Protein AF-A0A1Q4DTC3-F1 (afdb_monomer)

Structure (mmCIF, N/CA/C/O backbone):
data_AF-A0A1Q4DTC3-F1
#
_entry.id   AF-A0A1Q4DTC3-F1
#
loop_
_atom_site.group_PDB
_atom_site.id
_atom_site.type_symbol
_atom_site.label_atom_id
_atom_site.label_alt_id
_atom_site.label_comp_id
_atom_site.label_asym_id
_atom_site.label_entity_id
_atom_site.label_seq_id
_atom_site.pdbx_PDB_ins_code
_atom_site.Cartn_x
_atom_site.Cartn_y
_atom_site.Cartn_z
_atom_site.occupancy
_atom_site.B_iso_or_equiv
_atom_site.auth_seq_id
_atom_site.auth_comp_id
_atom_site.auth_asym_id
_atom_site.auth_atom_id
_atom_site.pdbx_PDB_model_num
ATOM 1 N N . MET A 1 1 ? -36.440 13.428 -35.415 1.00 40.25 1 MET A N 1
ATOM 2 C CA . MET A 1 1 ? -35.199 12.745 -35.840 1.00 40.25 1 MET A CA 1
ATOM 3 C C . MET A 1 1 ? -34.060 13.716 -35.595 1.00 40.25 1 MET A C 1
ATOM 5 O O . MET A 1 1 ? -33.940 14.687 -36.327 1.00 40.25 1 MET A O 1
ATOM 9 N N . THR A 1 2 ? -33.341 13.545 -34.490 1.00 34.31 2 THR A N 1
ATOM 10 C CA . THR A 1 2 ? -32.422 14.559 -33.955 1.00 34.31 2 THR A CA 1
ATOM 11 C C . THR A 1 2 ? -30.990 14.152 -34.273 1.00 34.31 2 THR A C 1
ATOM 13 O O . THR A 1 2 ? -30.563 13.063 -33.895 1.00 34.31 2 THR A O 1
ATOM 16 N N . ALA A 1 3 ? -30.279 15.006 -35.007 1.00 37.03 3 ALA A N 1
ATOM 17 C CA . ALA A 1 3 ? -28.877 14.827 -35.353 1.00 37.03 3 ALA A CA 1
ATOM 18 C C . ALA A 1 3 ? -27.956 15.293 -34.215 1.00 37.03 3 ALA A C 1
ATOM 20 O O . ALA A 1 3 ? -28.249 16.251 -33.498 1.00 37.03 3 ALA A O 1
ATOM 21 N N . HIS A 1 4 ? -26.840 14.579 -34.088 1.00 33.41 4 HIS A N 1
ATOM 22 C CA . HIS A 1 4 ? -25.702 14.857 -33.221 1.00 33.41 4 HIS A CA 1
ATOM 23 C C . HIS A 1 4 ? -25.014 16.189 -33.546 1.00 33.41 4 HIS A C 1
ATOM 25 O O . HIS A 1 4 ? -24.848 16.518 -34.717 1.00 33.41 4 HIS A O 1
ATOM 31 N N . ALA A 1 5 ? -24.512 16.862 -32.505 1.00 34.50 5 ALA A N 1
ATOM 32 C CA . ALA A 1 5 ? -23.095 17.210 -32.305 1.00 34.50 5 ALA A CA 1
ATOM 33 C C . ALA A 1 5 ? -22.960 18.520 -31.507 1.00 34.50 5 ALA A C 1
ATOM 35 O O . ALA A 1 5 ? -23.235 19.603 -32.015 1.00 34.50 5 ALA A O 1
ATOM 36 N N . SER A 1 6 ? -22.449 18.431 -30.277 1.00 30.70 6 SER A N 1
ATOM 37 C CA . SER A 1 6 ? -21.816 19.567 -29.601 1.00 30.70 6 SER A CA 1
ATOM 38 C C . SER A 1 6 ? -20.331 19.272 -29.459 1.00 30.70 6 SER A C 1
ATOM 40 O O . SER A 1 6 ? -19.928 18.423 -28.670 1.00 30.70 6 SER A O 1
ATOM 42 N N . VAL A 1 7 ? -19.528 20.006 -30.225 1.00 41.34 7 VAL A N 1
ATOM 43 C CA . VAL A 1 7 ? -18.132 20.287 -29.904 1.00 41.34 7 VAL A CA 1
ATOM 44 C C . VAL A 1 7 ? -18.110 21.698 -29.331 1.00 41.34 7 VAL A C 1
ATOM 46 O O . VAL A 1 7 ? -18.448 22.652 -30.026 1.00 41.34 7 VAL A O 1
ATOM 49 N N . ALA A 1 8 ? -17.704 21.831 -28.072 1.00 33.81 8 ALA A N 1
ATOM 50 C CA . ALA A 1 8 ? -17.270 23.100 -27.510 1.00 33.81 8 ALA A CA 1
ATOM 51 C C . ALA A 1 8 ? -15.982 22.860 -26.721 1.00 33.81 8 ALA A C 1
ATOM 53 O O . ALA A 1 8 ? -15.971 22.257 -25.651 1.00 33.81 8 ALA A O 1
ATOM 54 N N . SER A 1 9 ? -14.891 23.327 -27.320 1.00 37.22 9 SER A N 1
ATOM 55 C CA . SER A 1 9 ? -13.618 23.599 -26.671 1.00 37.22 9 SER A CA 1
ATOM 56 C C . SER A 1 9 ? -13.812 24.622 -25.552 1.00 37.22 9 SER A C 1
ATOM 58 O O . SER A 1 9 ? -14.383 25.689 -25.775 1.00 37.22 9 SER A O 1
ATOM 60 N N . ALA A 1 10 ? -13.277 24.326 -24.371 1.00 31.03 10 ALA A N 1
ATOM 61 C CA . ALA A 1 10 ? -12.850 25.344 -23.426 1.00 31.03 10 ALA A CA 1
ATOM 62 C C . ALA A 1 10 ? -11.680 24.792 -22.610 1.00 31.03 10 ALA A C 1
ATOM 64 O O . ALA A 1 10 ? -11.855 24.169 -21.564 1.00 31.03 10 ALA A O 1
ATOM 65 N N . GLY A 1 11 ? -10.465 25.042 -23.096 1.00 36.22 11 GLY A N 1
ATOM 66 C CA . GLY A 1 11 ? -9.318 25.104 -22.206 1.00 36.22 11 GLY A CA 1
ATOM 67 C C . GLY A 1 11 ? -9.528 26.234 -21.200 1.00 36.22 11 GLY A C 1
ATOM 68 O O . GLY A 1 11 ? -9.953 27.329 -21.568 1.00 36.22 11 GLY A O 1
ATOM 69 N N . ARG A 1 12 ? -9.218 25.967 -19.934 1.00 31.11 12 ARG A N 1
ATOM 70 C CA . ARG A 1 12 ? -8.830 26.991 -18.965 1.00 31.11 12 ARG A CA 1
ATOM 71 C C . ARG A 1 12 ? -8.021 26.332 -17.854 1.00 31.11 12 ARG A C 1
ATOM 73 O O . ARG A 1 12 ? -8.558 25.640 -16.996 1.00 31.11 12 ARG A O 1
ATOM 80 N N . SER A 1 13 ? -6.712 26.554 -17.913 1.00 46.06 13 SER A N 1
ATOM 81 C CA . SER A 1 13 ? -5.815 26.388 -16.776 1.00 46.06 13 SER A CA 1
ATOM 82 C C . SER A 1 13 ? -6.022 27.518 -15.766 1.00 46.06 13 SER A C 1
ATOM 84 O O . SER A 1 13 ? -6.346 28.644 -16.143 1.00 46.06 13 SER A O 1
ATOM 86 N N . ASN A 1 14 ? -5.694 27.183 -14.518 1.00 42.59 14 ASN A N 1
ATOM 87 C CA . ASN A 1 14 ? -5.410 28.022 -13.352 1.00 42.59 14 ASN A CA 1
ATOM 88 C C . ASN A 1 14 ? -6.578 28.423 -12.443 1.00 42.59 14 ASN A C 1
ATOM 90 O O . ASN A 1 14 ? -7.217 29.456 -12.611 1.00 42.59 14 ASN A O 1
ATOM 94 N N . ALA A 1 15 ? -6.675 27.681 -11.338 1.00 30.75 15 ALA A N 1
ATOM 95 C CA . ALA A 1 15 ? -6.908 28.259 -10.022 1.00 30.75 15 ALA A CA 1
ATOM 96 C C . ALA A 1 15 ? -5.919 27.627 -9.027 1.00 30.75 15 ALA A C 1
ATOM 98 O O . ALA A 1 15 ? -6.099 26.506 -8.559 1.00 30.75 15 ALA A O 1
ATOM 99 N N . ALA A 1 16 ? -4.844 28.356 -8.728 1.00 43.88 16 ALA A N 1
ATOM 100 C CA . ALA A 1 16 ? -4.107 28.186 -7.488 1.00 43.88 16 ALA A CA 1
ATOM 101 C C . ALA A 1 16 ? -4.984 28.759 -6.363 1.00 43.88 16 ALA A C 1
ATOM 103 O O . ALA A 1 16 ? -5.259 29.955 -6.335 1.00 43.88 16 ALA A O 1
ATOM 104 N N . GLY A 1 17 ? -5.458 27.900 -5.465 1.00 26.67 17 GLY A N 1
ATOM 105 C CA . GLY A 1 17 ? -6.289 28.277 -4.326 1.00 26.67 17 GLY A CA 1
ATOM 106 C C . GLY A 1 17 ? -6.564 27.043 -3.478 1.00 26.67 17 GLY A C 1
ATOM 107 O O . GLY A 1 17 ? -6.957 26.009 -4.002 1.00 26.67 17 GLY A O 1
ATOM 108 N N . ARG A 1 18 ? -6.276 27.124 -2.179 1.00 42.31 18 ARG A N 1
ATOM 109 C CA . ARG A 1 18 ? -6.403 26.028 -1.207 1.00 42.31 18 ARG A CA 1
ATOM 110 C C . ARG A 1 18 ? -7.770 25.341 -1.335 1.00 42.31 18 ARG A C 1
ATOM 112 O O . ARG A 1 18 ? -8.790 25.974 -1.097 1.00 42.31 18 ARG A O 1
ATOM 119 N N . GLY A 1 19 ? -7.776 24.053 -1.665 1.00 25.53 19 GLY A N 1
ATOM 120 C CA . GLY A 1 19 ? -9.002 23.280 -1.837 1.00 25.53 19 GLY A CA 1
ATOM 121 C C . GLY A 1 19 ? -8.677 21.799 -1.915 1.00 25.53 19 GLY A C 1
ATOM 122 O O . GLY A 1 19 ? -8.263 21.297 -2.954 1.00 25.53 19 GLY A O 1
ATOM 123 N N . GLY A 1 20 ? -8.806 21.108 -0.785 1.00 40.25 20 GLY A N 1
ATOM 124 C C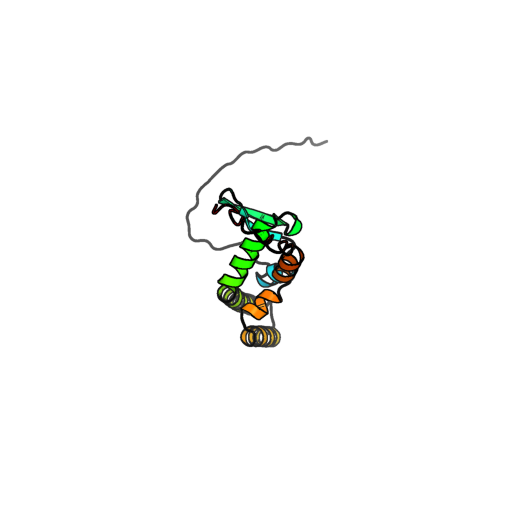A . GLY A 1 20 ? -8.877 19.658 -0.803 1.00 40.25 20 GLY A CA 1
ATOM 125 C C . GLY A 1 20 ? -10.104 19.188 -1.587 1.00 40.25 20 GLY A C 1
ATOM 126 O O . GLY A 1 20 ? -11.141 19.848 -1.564 1.00 40.25 20 GLY A O 1
ATOM 127 N N . ALA A 1 21 ? -9.941 17.995 -2.163 1.00 32.06 21 ALA A N 1
ATOM 128 C CA . ALA A 1 21 ? -10.940 17.061 -2.693 1.00 32.06 21 ALA A CA 1
ATOM 129 C C . ALA A 1 21 ? -11.111 17.027 -4.230 1.00 32.06 21 ALA A C 1
ATOM 131 O O . ALA A 1 21 ? -11.073 18.074 -4.869 1.00 32.06 21 ALA A O 1
ATOM 132 N N . PRO A 1 22 ? -11.390 15.853 -4.840 1.00 35.72 22 PRO A N 1
ATOM 133 C CA . PRO A 1 22 ? -11.337 14.486 -4.318 1.00 35.72 22 PRO A CA 1
ATOM 134 C C . PRO A 1 22 ? -10.532 13.565 -5.258 1.00 35.72 22 PRO A C 1
ATOM 136 O O . PRO A 1 22 ? -11.001 13.186 -6.329 1.00 35.72 22 PRO A O 1
ATOM 139 N N . LEU A 1 23 ? -9.376 13.062 -4.817 1.00 31.36 23 LEU A N 1
ATOM 140 C CA . LEU A 1 23 ? -9.135 11.651 -5.115 1.00 31.36 23 LEU A CA 1
ATOM 141 C C . LEU A 1 23 ? -10.140 10.934 -4.226 1.00 31.36 23 LEU A C 1
ATOM 143 O O . LEU A 1 23 ? -9.942 10.864 -3.016 1.00 31.36 23 LEU A O 1
ATOM 147 N N . ALA A 1 24 ? -11.282 10.553 -4.799 1.00 33.47 24 ALA A N 1
ATOM 148 C CA . ALA A 1 24 ? -12.190 9.611 -4.172 1.00 33.47 24 ALA A CA 1
ATOM 149 C C . ALA A 1 24 ? -11.309 8.476 -3.636 1.00 33.47 24 ALA A C 1
ATOM 151 O O . ALA A 1 24 ? -10.650 7.813 -4.429 1.00 33.47 24 ALA A O 1
ATOM 152 N N . GLU A 1 25 ? -11.168 8.388 -2.311 1.00 38.91 25 GLU A N 1
ATOM 153 C CA . GLU A 1 25 ? -10.353 7.395 -1.613 1.00 38.91 25 GLU A CA 1
ATOM 154 C C . GLU A 1 25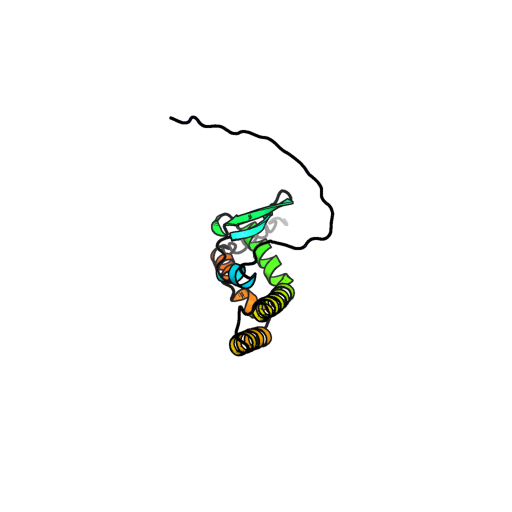 ? -11.211 6.126 -1.464 1.00 38.91 25 GLU A C 1
ATOM 156 O O . GLU A 1 25 ? -11.944 6.021 -0.478 1.00 38.91 25 GLU A O 1
ATOM 161 N N . PRO A 1 26 ? -11.132 5.118 -2.356 1.00 38.00 26 PRO A N 1
ATOM 162 C CA . PRO A 1 26 ? -11.159 3.754 -1.874 1.00 38.00 26 PRO A CA 1
ATOM 163 C C . PRO A 1 26 ? -9.834 3.587 -1.129 1.00 38.00 26 PRO A C 1
ATOM 165 O O . PRO A 1 26 ? -8.769 3.837 -1.698 1.00 38.00 26 PRO A O 1
ATOM 168 N N . GLY A 1 27 ? -9.918 3.310 0.173 1.00 48.22 27 GLY A N 1
ATOM 169 C CA . GLY A 1 27 ? -8.797 3.394 1.106 1.00 48.22 27 GLY A CA 1
ATOM 170 C C . GLY A 1 27 ? -7.498 2.856 0.515 1.00 48.22 27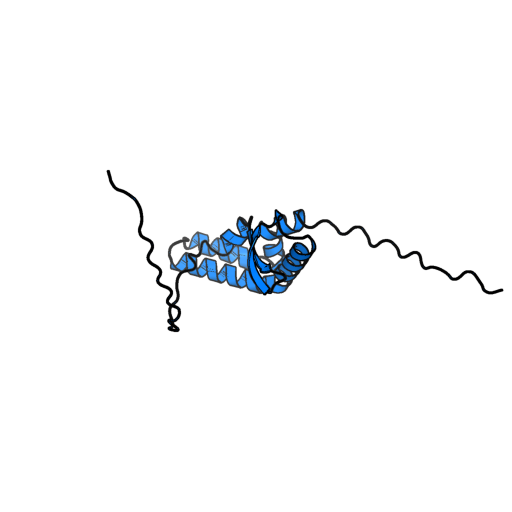 GLY A C 1
ATOM 171 O O . GLY A 1 27 ? -7.486 1.824 -0.148 1.00 48.22 27 GLY A O 1
ATOM 172 N N . PHE A 1 28 ? -6.393 3.553 0.762 1.00 49.72 28 PHE A N 1
ATOM 173 C CA . PHE A 1 28 ? -5.048 3.104 0.401 1.00 49.72 28 PHE A CA 1
ATOM 174 C C . PHE A 1 28 ? -4.812 1.611 0.748 1.00 49.72 28 PHE A C 1
ATOM 176 O O . PHE A 1 28 ? -4.212 0.873 -0.029 1.00 49.72 28 PHE A O 1
ATOM 183 N N . ALA A 1 29 ? -5.432 1.152 1.842 1.00 50.22 29 ALA A N 1
ATOM 184 C CA . ALA A 1 29 ? -5.651 -0.242 2.222 1.00 50.22 29 ALA A CA 1
ATOM 185 C C . ALA A 1 29 ? -6.159 -1.142 1.080 1.00 50.22 29 ALA A C 1
ATOM 187 O O . ALA A 1 29 ? -5.533 -2.129 0.715 1.00 50.22 29 ALA A O 1
ATOM 188 N N . HIS A 1 30 ? -7.301 -0.792 0.494 1.00 51.12 30 HIS A N 1
ATOM 189 C CA . HIS A 1 30 ? -7.951 -1.535 -0.578 1.00 51.12 30 HIS A CA 1
ATOM 190 C C . HIS A 1 30 ? -7.083 -1.577 -1.839 1.00 51.12 30 HIS A C 1
ATOM 192 O O . HIS A 1 30 ? -7.035 -2.599 -2.519 1.00 51.12 30 HIS A O 1
ATOM 198 N N . LEU A 1 31 ? -6.327 -0.504 -2.105 1.00 53.56 31 LEU A N 1
ATOM 199 C CA . LEU A 1 31 ? -5.352 -0.478 -3.194 1.00 53.56 31 LEU A CA 1
ATOM 200 C C . LEU A 1 31 ? -4.221 -1.492 -2.964 1.00 53.56 31 LEU A C 1
ATOM 202 O O . LEU A 1 31 ? -3.846 -2.167 -3.910 1.00 53.56 31 LEU A O 1
ATOM 206 N N . LEU A 1 32 ? -3.711 -1.669 -1.741 1.00 58.25 32 LEU A N 1
ATOM 207 C CA . LEU A 1 32 ? -2.698 -2.700 -1.456 1.00 58.25 32 LEU A CA 1
ATOM 208 C C . LEU A 1 32 ? -3.279 -4.124 -1.403 1.00 58.25 32 LEU A C 1
ATOM 210 O O . LEU A 1 32 ? -2.593 -5.079 -1.774 1.00 58.25 32 LEU A O 1
ATOM 214 N N . HIS A 1 33 ? -4.535 -4.275 -0.975 1.00 58.75 33 HIS A N 1
ATOM 215 C CA . HIS A 1 33 ? -5.199 -5.575 -0.841 1.00 58.75 33 HIS A CA 1
ATOM 216 C C . HIS A 1 33 ? -5.765 -6.139 -2.157 1.00 58.75 33 HIS A C 1
ATOM 218 O O . HIS A 1 33 ? -5.958 -7.348 -2.236 1.00 58.75 33 HIS A O 1
ATOM 224 N N . GLN A 1 34 ? -6.006 -5.314 -3.184 1.00 61.88 34 GLN A N 1
ATOM 225 C CA . GLN A 1 34 ? -6.612 -5.750 -4.457 1.00 61.88 34 GLN A CA 1
ATOM 226 C C . GLN A 1 34 ? -5.842 -5.326 -5.724 1.00 61.88 34 GLN A C 1
ATOM 228 O O . GLN A 1 34 ? -6.389 -5.381 -6.824 1.00 61.88 34 GLN A O 1
ATOM 233 N N . ALA A 1 35 ? -4.603 -4.833 -5.619 1.00 64.38 35 ALA A N 1
ATOM 234 C CA . ALA A 1 35 ? -3.956 -4.196 -6.769 1.00 64.38 35 ALA A CA 1
ATOM 235 C C . ALA A 1 35 ? -3.577 -5.159 -7.907 1.00 64.38 35 ALA A C 1
ATOM 237 O O . ALA A 1 35 ? -2.572 -5.860 -7.837 1.00 64.38 35 ALA A O 1
ATOM 238 N N . ASP A 1 36 ? -4.275 -5.015 -9.034 1.00 78.75 36 ASP A N 1
ATOM 239 C CA . ASP A 1 36 ? -3.780 -5.379 -10.372 1.00 78.75 36 ASP A CA 1
ATOM 240 C C . ASP A 1 36 ? -2.931 -4.267 -11.011 1.00 78.75 36 ASP A C 1
ATOM 242 O O . ASP A 1 36 ? -2.250 -4.476 -12.018 1.00 78.75 36 ASP A O 1
ATOM 246 N N . HIS A 1 37 ? -3.000 -3.054 -10.455 1.00 81.19 37 HIS A N 1
ATOM 247 C CA . HIS A 1 37 ? -2.364 -1.854 -10.991 1.00 81.19 37 HIS A CA 1
ATOM 248 C C . HIS A 1 37 ? -1.599 -1.101 -9.908 1.00 81.19 37 HIS A C 1
ATOM 250 O O . HIS A 1 37 ? -2.012 -1.069 -8.751 1.00 81.19 37 HIS A O 1
ATOM 256 N N . TRP A 1 38 ? -0.544 -0.403 -10.314 1.00 83.56 38 TRP A N 1
ATOM 257 C CA . TRP A 1 38 ? 0.265 0.428 -9.430 1.00 83.56 38 TRP A CA 1
ATOM 258 C C . TRP A 1 38 ? 0.563 1.785 -10.066 1.00 83.56 38 TRP A C 1
ATOM 260 O O . TRP A 1 38 ? 0.788 1.881 -11.275 1.00 83.56 38 TRP A O 1
ATOM 270 N N . ALA A 1 39 ? 0.551 2.834 -9.244 1.00 81.62 39 ALA A N 1
ATOM 271 C CA . ALA A 1 39 ? 0.953 4.174 -9.650 1.00 81.62 39 ALA A CA 1
ATOM 272 C C . ALA A 1 39 ? 2.462 4.339 -9.434 1.00 81.62 39 ALA A C 1
ATOM 274 O O . ALA A 1 39 ? 2.959 4.194 -8.319 1.00 81.62 39 ALA A O 1
ATOM 275 N N . THR A 1 40 ? 3.203 4.623 -10.498 1.00 78.69 40 THR A N 1
ATOM 276 C CA . THR A 1 40 ? 4.667 4.707 -10.470 1.00 78.69 40 THR A CA 1
ATOM 277 C C . THR A 1 40 ? 5.170 5.723 -11.481 1.00 78.69 40 THR A C 1
ATOM 279 O O . THR A 1 40 ? 4.458 6.102 -12.408 1.00 78.69 40 THR A O 1
ATOM 282 N N . TRP A 1 41 ? 6.407 6.170 -11.307 1.00 71.44 41 TRP A N 1
ATOM 283 C CA . TRP A 1 41 ? 7.084 6.965 -12.317 1.00 71.44 41 TRP A CA 1
ATOM 284 C C . TRP A 1 41 ? 7.562 6.035 -13.434 1.00 71.44 41 TRP A C 1
ATOM 286 O O . TRP A 1 41 ? 8.256 5.049 -13.186 1.00 71.44 41 TRP A O 1
ATOM 296 N N . SER A 1 42 ? 7.144 6.331 -14.661 1.00 71.38 42 SER A N 1
ATOM 297 C CA . SER A 1 42 ? 7.698 5.717 -15.869 1.00 71.38 42 SER A CA 1
ATOM 298 C C . SER A 1 42 ? 9.168 6.103 -16.042 1.00 71.38 42 SER A C 1
ATOM 300 O O . SER A 1 42 ? 9.625 7.102 -15.483 1.00 71.38 42 SER A O 1
ATOM 302 N N . ASP A 1 43 ? 9.899 5.365 -16.878 1.00 66.50 43 ASP A N 1
ATOM 303 C CA . ASP A 1 43 ? 11.294 5.694 -17.204 1.00 66.50 43 ASP A CA 1
ATOM 304 C C . ASP A 1 43 ? 11.435 7.092 -17.855 1.00 66.50 43 ASP A C 1
ATOM 306 O O . ASP A 1 43 ? 12.490 7.714 -17.769 1.00 66.50 43 ASP A O 1
ATOM 310 N N . GLY A 1 44 ? 10.357 7.626 -18.447 1.00 72.12 44 GLY A N 1
ATOM 311 C CA . GLY A 1 44 ? 10.278 8.990 -18.986 1.00 72.12 44 GLY A CA 1
ATOM 312 C C . GLY A 1 44 ? 9.883 10.073 -17.970 1.00 72.12 44 GLY A C 1
ATOM 313 O O . GLY A 1 44 ? 9.572 11.193 -18.370 1.00 72.12 44 GLY A O 1
ATOM 314 N N . GLY A 1 45 ? 9.827 9.755 -16.672 1.00 72.75 45 GLY A N 1
ATOM 315 C CA . GLY A 1 45 ? 9.525 10.721 -15.610 1.00 72.75 45 GLY A CA 1
ATOM 316 C C . GLY A 1 45 ? 8.056 11.148 -15.518 1.00 72.75 45 GLY A C 1
ATOM 317 O O . GLY A 1 45 ? 7.747 12.111 -14.826 1.00 72.75 45 GLY A O 1
ATOM 318 N N . GLN A 1 46 ? 7.138 10.448 -16.188 1.00 76.31 46 GLN A N 1
ATOM 319 C CA . GLN A 1 46 ? 5.693 10.672 -16.053 1.00 76.31 46 GLN A CA 1
ATOM 320 C C . GLN A 1 46 ? 5.105 9.752 -14.987 1.00 76.31 46 GLN A C 1
ATOM 322 O O . GLN A 1 46 ? 5.446 8.566 -14.955 1.00 76.31 46 GLN A O 1
ATOM 327 N N . LEU A 1 47 ? 4.195 10.270 -14.158 1.00 77.62 47 LEU A N 1
ATOM 328 C CA . LEU A 1 47 ? 3.414 9.446 -13.240 1.00 77.62 47 LEU A CA 1
ATOM 329 C C . LEU A 1 47 ? 2.380 8.654 -14.047 1.00 77.62 47 LEU A C 1
ATOM 331 O O . LEU A 1 47 ? 1.493 9.231 -14.671 1.00 77.62 47 LEU A O 1
ATOM 335 N N . VAL A 1 48 ? 2.498 7.331 -14.034 1.00 76.81 48 VAL A N 1
ATOM 336 C CA . VAL A 1 48 ? 1.634 6.418 -14.784 1.00 76.81 48 VAL A CA 1
ATOM 337 C C . VAL A 1 48 ? 0.980 5.410 -13.852 1.00 76.81 48 VAL A C 1
ATOM 339 O O . VAL A 1 48 ? 1.557 5.006 -12.841 1.00 76.81 48 VAL A O 1
ATOM 342 N N . ARG A 1 49 ? -0.227 4.969 -14.210 1.00 83.56 49 ARG A N 1
ATOM 343 C CA . ARG A 1 49 ? -0.864 3.791 -13.619 1.00 83.56 49 ARG A CA 1
ATOM 344 C C . ARG A 1 49 ? -0.675 2.627 -14.583 1.00 83.56 49 ARG A C 1
ATOM 346 O O . ARG A 1 49 ? -1.211 2.663 -15.684 1.00 83.56 49 ARG A O 1
ATOM 353 N N . ILE A 1 50 ? 0.087 1.622 -14.174 1.00 84.00 50 ILE A N 1
ATOM 354 C CA . ILE A 1 50 ? 0.447 0.470 -15.011 1.00 84.00 50 ILE A CA 1
ATOM 355 C C . ILE A 1 50 ? -0.062 -0.822 -14.371 1.00 84.00 50 ILE A C 1
ATOM 357 O O . ILE A 1 50 ? -0.094 -0.929 -13.141 1.00 84.00 50 ILE A O 1
ATOM 361 N N . ARG A 1 51 ? -0.471 -1.800 -15.188 1.00 88.00 51 ARG A N 1
ATOM 362 C CA . ARG A 1 51 ? -0.764 -3.156 -14.705 1.00 88.00 51 ARG A CA 1
ATOM 363 C C . ARG A 1 51 ? 0.523 -3.818 -14.232 1.00 88.00 51 ARG A C 1
ATOM 365 O O . ARG A 1 51 ? 1.565 -3.668 -14.865 1.00 88.00 51 ARG A O 1
ATOM 372 N N . LEU A 1 52 ? 0.459 -4.589 -13.151 1.00 87.56 52 LEU A 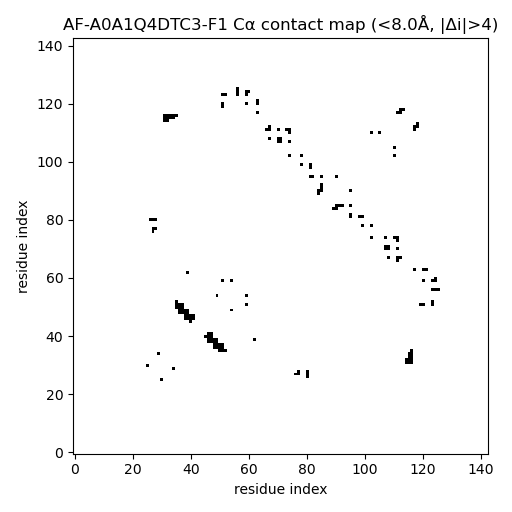N 1
ATOM 373 C CA . LEU A 1 52 ? 1.644 -5.281 -12.627 1.00 87.56 52 LEU A CA 1
ATOM 374 C C . LEU A 1 52 ? 2.243 -6.256 -13.659 1.00 87.56 52 LEU A C 1
ATOM 376 O O . LEU A 1 52 ? 3.467 -6.367 -13.784 1.00 87.56 52 LEU A O 1
ATOM 380 N N . ASP A 1 53 ? 1.379 -6.909 -14.440 1.00 88.00 53 ASP A N 1
ATOM 381 C CA . ASP A 1 53 ? 1.757 -7.840 -15.510 1.00 88.00 53 ASP A CA 1
ATOM 382 C C . ASP A 1 53 ? 2.462 -7.149 -16.691 1.00 88.00 53 ASP A C 1
ATOM 384 O O . ASP A 1 53 ? 3.293 -7.772 -17.349 1.00 88.00 53 ASP A O 1
ATOM 388 N N . ASP A 1 54 ? 2.223 -5.851 -16.892 1.00 88.38 54 ASP A N 1
ATOM 389 C CA . ASP A 1 54 ? 2.826 -5.066 -17.978 1.00 88.38 54 ASP A CA 1
ATOM 390 C C . ASP A 1 54 ? 4.156 -4.410 -17.562 1.00 88.38 54 ASP A C 1
ATOM 392 O O . ASP A 1 54 ? 4.886 -3.874 -18.394 1.00 88.38 54 ASP A O 1
ATOM 396 N N . MET A 1 55 ? 4.506 -4.443 -16.270 1.00 86.44 55 MET A N 1
ATOM 397 C CA . MET A 1 55 ? 5.793 -3.931 -15.798 1.00 86.44 55 MET A CA 1
ATOM 398 C C . MET A 1 55 ? 6.960 -4.783 -16.309 1.00 86.44 55 MET A C 1
ATOM 400 O O . MET A 1 55 ? 6.931 -6.011 -16.233 1.00 86.44 55 MET A O 1
ATOM 404 N N . SER A 1 56 ? 8.054 -4.139 -16.719 1.00 86.44 56 SER A N 1
ATOM 405 C CA . SER A 1 56 ? 9.303 -4.859 -16.986 1.00 86.44 56 SER A CA 1
ATOM 406 C C . SER A 1 56 ? 9.855 -5.506 -15.699 1.00 86.44 56 SER A C 1
ATOM 408 O O . SER A 1 56 ? 9.594 -5.010 -14.595 1.00 86.44 56 SER A O 1
ATOM 410 N N . PRO A 1 57 ? 10.663 -6.582 -15.793 1.00 88.19 57 PRO A N 1
ATOM 411 C CA . PRO A 1 57 ? 11.287 -7.196 -14.618 1.00 88.19 57 PRO A CA 1
ATOM 412 C C . PRO A 1 57 ? 12.091 -6.203 -13.763 1.00 88.19 57 PRO A C 1
ATOM 414 O O . PRO A 1 57 ? 12.028 -6.244 -12.535 1.00 88.19 57 PRO A O 1
ATOM 417 N N . ASP A 1 58 ? 12.806 -5.270 -14.394 1.00 84.50 58 ASP A N 1
ATOM 418 C CA . ASP A 1 58 ? 13.582 -4.238 -13.697 1.00 84.50 58 ASP A CA 1
ATOM 419 C C . ASP A 1 58 ? 12.690 -3.249 -12.958 1.00 84.50 58 ASP A C 1
ATOM 421 O O . ASP A 1 58 ? 12.972 -2.901 -11.809 1.00 84.50 58 ASP A O 1
ATOM 425 N N . HIS A 1 59 ? 11.582 -2.841 -13.579 1.00 84.19 59 HIS A N 1
ATOM 426 C CA . HIS A 1 59 ? 10.604 -1.973 -12.936 1.00 84.19 59 HIS A CA 1
ATOM 427 C C . HIS A 1 59 ? 9.995 -2.659 -11.713 1.00 84.19 59 HIS A C 1
ATOM 429 O O . HIS A 1 59 ? 9.974 -2.059 -10.642 1.00 84.19 59 HIS A O 1
ATOM 435 N N . ARG A 1 60 ? 9.600 -3.935 -11.815 1.00 87.19 60 ARG A N 1
ATOM 436 C CA . ARG A 1 60 ? 9.085 -4.706 -10.667 1.00 87.19 60 ARG A CA 1
ATOM 437 C C . ARG A 1 60 ? 10.093 -4.763 -9.520 1.00 87.19 60 ARG A C 1
ATOM 439 O O . ARG A 1 60 ? 9.723 -4.481 -8.382 1.00 87.19 60 ARG A O 1
ATOM 446 N N . ARG A 1 61 ? 11.372 -5.039 -9.813 1.00 86.06 61 ARG A N 1
ATOM 447 C CA . ARG A 1 61 ? 12.451 -5.051 -8.804 1.00 86.06 61 ARG A CA 1
ATOM 448 C C . ARG A 1 61 ? 12.616 -3.700 -8.111 1.00 86.06 61 ARG A C 1
ATOM 450 O O . ARG A 1 61 ? 12.692 -3.660 -6.885 1.00 86.06 61 ARG A O 1
ATOM 457 N N . ARG A 1 62 ? 12.642 -2.597 -8.869 1.00 84.38 62 ARG A N 1
ATOM 458 C CA . ARG A 1 62 ? 12.745 -1.238 -8.304 1.00 84.38 62 ARG A CA 1
ATOM 459 C C . ARG A 1 62 ? 11.517 -0.872 -7.475 1.00 84.38 62 ARG A C 1
ATOM 461 O O . ARG A 1 62 ? 11.673 -0.321 -6.392 1.00 84.38 62 ARG A O 1
ATOM 468 N N . THR A 1 63 ? 10.319 -1.222 -7.942 1.00 87.00 63 THR A N 1
ATOM 469 C CA . THR A 1 63 ? 9.071 -1.017 -7.195 1.00 87.00 63 THR A CA 1
ATOM 470 C C . THR A 1 63 ? 9.082 -1.793 -5.880 1.00 87.00 63 THR A C 1
ATOM 472 O O . THR A 1 63 ? 8.808 -1.206 -4.840 1.00 87.00 63 THR A O 1
ATOM 475 N N . LEU A 1 64 ? 9.466 -3.074 -5.889 1.00 88.94 64 LEU A N 1
ATOM 476 C CA . LEU A 1 64 ? 9.603 -3.8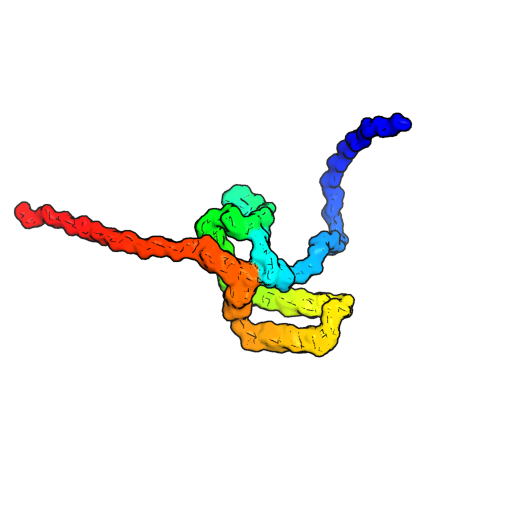75 -4.667 1.00 88.94 64 LEU A CA 1
ATOM 477 C C . LEU A 1 64 ? 10.625 -3.279 -3.693 1.00 88.94 64 LEU A C 1
ATOM 479 O O . LEU A 1 64 ? 10.344 -3.173 -2.501 1.00 88.94 64 LEU A O 1
ATOM 483 N N . ALA A 1 65 ? 11.793 -2.865 -4.192 1.00 87.12 65 ALA A N 1
ATOM 484 C CA . ALA A 1 65 ? 12.816 -2.228 -3.367 1.00 87.12 65 ALA A CA 1
ATOM 485 C C . ALA A 1 65 ? 12.308 -0.916 -2.747 1.00 87.12 65 ALA A C 1
ATOM 487 O O . ALA A 1 65 ? 12.500 -0.690 -1.556 1.00 87.12 65 ALA A O 1
ATOM 488 N N . TYR A 1 66 ? 11.611 -0.087 -3.530 1.00 86.25 66 TYR A N 1
ATOM 489 C CA . TYR A 1 66 ? 10.998 1.150 -3.051 1.00 86.25 66 TYR A CA 1
ATOM 490 C C . TYR A 1 66 ? 9.950 0.888 -1.968 1.00 86.25 66 TYR A C 1
ATOM 492 O O . TYR A 1 66 ? 10.005 1.521 -0.916 1.00 86.25 66 TYR A O 1
ATOM 500 N N . LEU A 1 67 ? 9.034 -0.060 -2.206 1.00 88.38 67 LEU A N 1
ATOM 501 C CA . LEU A 1 67 ? 7.992 -0.436 -1.252 1.00 88.38 67 LEU A CA 1
ATOM 502 C C . LEU A 1 67 ? 8.609 -0.843 0.087 1.00 88.38 67 LEU A C 1
ATOM 504 O O . LEU A 1 67 ? 8.272 -0.270 1.120 1.00 88.38 67 LEU A O 1
ATOM 508 N N . ARG A 1 68 ? 9.576 -1.766 0.056 1.00 90.81 68 ARG A N 1
ATOM 509 C CA . ARG A 1 68 ? 10.253 -2.264 1.260 1.00 90.81 68 ARG A CA 1
ATOM 510 C C . ARG A 1 68 ? 11.044 -1.189 1.990 1.00 90.81 68 ARG A C 1
ATOM 512 O O . ARG A 1 68 ? 10.991 -1.145 3.212 1.00 90.81 68 ARG A O 1
ATOM 519 N N . ALA A 1 69 ? 11.732 -0.308 1.264 1.00 87.31 69 ALA A N 1
ATOM 520 C CA . ALA A 1 69 ? 12.471 0.803 1.861 1.00 87.31 69 ALA A CA 1
ATOM 521 C C . ALA A 1 69 ? 11.561 1.827 2.567 1.00 87.31 69 ALA A C 1
ATOM 523 O O . ALA A 1 69 ? 12.041 2.589 3.396 1.00 87.31 69 ALA A O 1
ATOM 524 N N . HIS A 1 70 ? 10.261 1.843 2.252 1.00 89.25 70 HIS A N 1
ATOM 525 C CA . HIS A 1 70 ? 9.287 2.787 2.807 1.00 89.25 70 HIS A CA 1
ATOM 526 C C . HIS A 1 70 ? 8.156 2.083 3.575 1.00 89.25 70 HIS A C 1
ATOM 528 O O . HIS A 1 70 ? 7.065 2.638 3.709 1.00 89.25 70 HIS A O 1
ATOM 534 N N . ALA A 1 71 ? 8.392 0.871 4.089 1.00 90.31 71 ALA A N 1
ATOM 535 C CA . ALA A 1 71 ? 7.371 0.086 4.786 1.00 90.31 71 ALA A CA 1
ATOM 536 C C . ALA A 1 71 ? 6.744 0.842 5.970 1.00 90.31 71 ALA A C 1
ATOM 538 O O . ALA A 1 71 ? 5.520 0.914 6.069 1.00 90.31 71 ALA A O 1
ATOM 539 N N . GLU A 1 72 ? 7.561 1.497 6.801 1.00 92.50 72 GLU A N 1
ATOM 540 C CA . GLU A 1 72 ? 7.093 2.318 7.929 1.00 92.50 72 GLU A CA 1
ATOM 541 C C . GLU A 1 72 ? 6.171 3.464 7.493 1.00 92.50 72 GLU A C 1
ATOM 543 O O . GLU A 1 72 ? 5.148 3.744 8.127 1.00 92.50 72 GLU A O 1
ATOM 548 N N . PHE A 1 73 ? 6.504 4.117 6.375 1.00 88.88 73 PHE A N 1
ATOM 549 C CA . PHE A 1 73 ? 5.683 5.186 5.818 1.00 88.88 73 PHE A CA 1
ATOM 550 C C . PHE A 1 73 ? 4.310 4.653 5.398 1.00 88.88 73 PHE A C 1
ATOM 552 O O . PHE A 1 73 ? 3.286 5.248 5.737 1.00 88.88 73 PHE A O 1
ATOM 559 N N . PHE A 1 74 ? 4.266 3.520 4.692 1.00 86.94 74 PHE A N 1
ATOM 560 C CA . PHE A 1 74 ? 3.003 2.913 4.267 1.00 86.94 74 PHE A CA 1
ATOM 561 C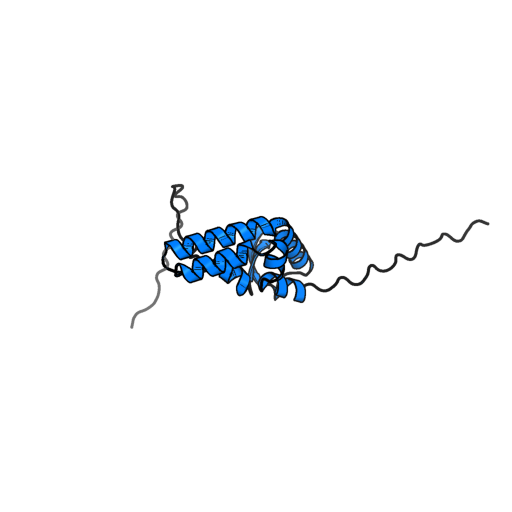 C . PHE A 1 74 ? 2.164 2.416 5.441 1.00 86.94 74 PHE A C 1
ATOM 563 O O . PHE A 1 74 ? 0.947 2.596 5.438 1.00 86.94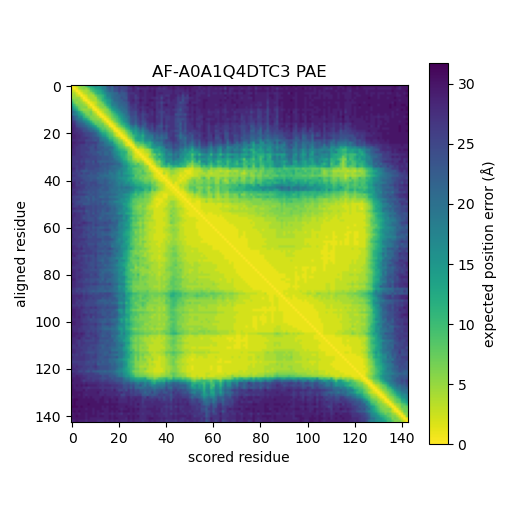 74 PHE A O 1
ATOM 570 N N . HIS A 1 75 ? 2.814 1.862 6.460 1.00 89.81 75 HIS A N 1
ATOM 571 C CA . HIS A 1 75 ? 2.171 1.406 7.687 1.00 89.81 75 HIS A CA 1
ATOM 572 C C . HIS A 1 75 ? 1.524 2.567 8.457 1.00 89.81 75 HIS A C 1
ATOM 574 O O . HIS A 1 75 ? 0.334 2.528 8.774 1.00 89.81 75 HIS A O 1
ATOM 580 N N . THR A 1 76 ? 2.247 3.678 8.620 1.00 91.00 76 THR A N 1
ATOM 581 C CA . THR A 1 76 ? 1.709 4.906 9.234 1.00 91.00 76 THR A CA 1
ATOM 582 C C . THR A 1 76 ? 0.527 5.461 8.436 1.00 91.00 76 THR A C 1
ATOM 584 O O . THR A 1 76 ? -0.523 5.787 8.991 1.00 91.00 76 THR A O 1
ATOM 587 N N . ARG A 1 77 ? 0.647 5.509 7.102 1.00 88.25 77 ARG A N 1
ATOM 588 C CA . ARG A 1 77 ? -0.445 5.949 6.219 1.00 88.25 77 ARG A CA 1
ATOM 589 C C . ARG A 1 77 ? -1.679 5.061 6.322 1.00 88.25 77 ARG A C 1
ATOM 591 O O . ARG A 1 77 ? -2.801 5.561 6.182 1.00 88.25 77 ARG A O 1
ATOM 598 N N . GLN A 1 78 ? -1.492 3.768 6.555 1.00 87.88 78 GLN A N 1
ATOM 599 C CA . GLN A 1 78 ? -2.583 2.831 6.760 1.00 87.88 78 GLN A CA 1
ATOM 600 C C . GLN A 1 78 ? -3.315 3.113 8.080 1.00 87.88 78 GLN A C 1
ATOM 602 O O . GLN A 1 78 ? -4.541 3.237 8.066 1.00 87.88 78 GLN A O 1
ATOM 607 N N . LEU A 1 79 ? -2.589 3.330 9.183 1.00 90.25 79 LEU A N 1
ATOM 608 C CA . LEU A 1 79 ? -3.177 3.749 10.465 1.00 90.25 79 LEU A CA 1
ATOM 609 C C . LEU A 1 79 ? -3.983 5.052 10.327 1.00 90.25 79 LEU A C 1
ATOM 611 O O . LEU A 1 79 ? -5.128 5.134 10.776 1.00 90.25 79 LEU A O 1
ATOM 615 N N . ASP A 1 80 ? -3.432 6.051 9.634 1.00 90.75 80 ASP A N 1
ATOM 616 C CA . ASP A 1 80 ? -4.137 7.311 9.374 1.00 90.75 80 ASP A CA 1
ATOM 617 C C . ASP A 1 80 ? -5.424 7.104 8.565 1.00 90.75 80 ASP A C 1
ATOM 619 O O . ASP A 1 80 ? -6.414 7.820 8.752 1.00 90.75 80 ASP A O 1
ATOM 623 N N . THR A 1 81 ? -5.404 6.151 7.630 1.00 86.25 81 THR A N 1
ATOM 624 C CA . THR A 1 81 ? -6.549 5.815 6.777 1.00 86.25 81 THR A CA 1
ATOM 625 C C . THR A 1 81 ? -7.651 5.143 7.588 1.00 86.25 81 THR A C 1
ATOM 627 O O . THR A 1 81 ? -8.802 5.567 7.479 1.00 86.25 81 THR A O 1
ATOM 630 N N . LEU A 1 82 ? -7.312 4.188 8.463 1.00 87.31 82 LEU A N 1
ATOM 631 C CA . LEU A 1 82 ? -8.258 3.601 9.419 1.00 87.31 82 LEU A CA 1
ATOM 632 C C . LEU A 1 82 ? -8.890 4.688 10.296 1.00 87.31 82 LEU A C 1
ATOM 634 O O . LEU A 1 82 ? -10.111 4.754 10.420 1.00 87.31 82 LEU A O 1
ATOM 638 N N . GLY A 1 83 ? -8.080 5.621 10.810 1.00 90.31 83 GLY A N 1
ATOM 639 C CA . GLY A 1 83 ? -8.578 6.741 11.609 1.00 90.31 83 GLY A CA 1
ATOM 640 C C . GLY A 1 83 ? -9.520 7.672 10.835 1.00 90.31 83 GLY A C 1
ATOM 641 O O . GLY A 1 83 ? -10.498 8.169 11.396 1.00 90.31 83 GLY A O 1
ATOM 642 N N . ARG A 1 84 ? -9.261 7.919 9.541 1.00 90.06 84 ARG A N 1
ATOM 643 C CA . ARG A 1 84 ? -10.175 8.690 8.675 1.00 90.06 84 ARG A CA 1
ATOM 644 C C . ARG A 1 84 ? -11.483 7.944 8.413 1.00 90.06 84 ARG A C 1
ATOM 646 O O . ARG A 1 84 ? -12.531 8.582 8.460 1.00 90.06 84 ARG A O 1
ATOM 653 N N . LEU A 1 85 ? -11.426 6.641 8.136 1.00 84.44 85 LEU A N 1
ATOM 654 C CA . LEU A 1 85 ? -12.612 5.809 7.903 1.00 84.44 85 LEU A CA 1
ATOM 655 C C . LEU A 1 85 ? -13.500 5.752 9.144 1.00 84.44 85 LEU A C 1
ATOM 657 O O . LEU A 1 85 ? -14.697 6.009 9.042 1.00 84.44 85 LEU A O 1
ATOM 661 N N . TYR A 1 86 ? -12.899 5.537 10.313 1.00 89.19 86 TYR A N 1
ATOM 662 C CA . TYR A 1 86 ? -13.593 5.559 11.595 1.00 89.19 86 TYR A CA 1
ATOM 663 C C . TYR A 1 86 ? -14.311 6.893 11.844 1.00 89.19 86 TYR A C 1
ATOM 665 O O . TYR A 1 86 ? -15.518 6.919 12.062 1.00 89.19 86 TYR A O 1
ATOM 673 N N . ARG A 1 87 ? -13.619 8.034 11.685 1.00 91.56 87 ARG A N 1
ATOM 674 C CA . ARG A 1 87 ? -14.237 9.368 11.851 1.00 91.56 87 ARG A CA 1
ATOM 675 C C . ARG A 1 87 ? -15.384 9.655 10.879 1.00 91.56 87 ARG A C 1
ATOM 677 O O . ARG A 1 87 ? -16.190 10.539 11.147 1.00 91.56 87 ARG A O 1
ATOM 684 N N . ARG A 1 88 ? -15.441 8.958 9.743 1.00 91.00 88 ARG A N 1
ATOM 685 C CA . ARG A 1 88 ? -16.531 9.059 8.760 1.00 91.00 88 ARG A CA 1
ATOM 686 C C . ARG A 1 88 ? -17.670 8.066 9.025 1.00 91.00 88 ARG A C 1
ATOM 688 O O . ARG A 1 88 ? -18.602 8.024 8.230 1.00 91.00 88 ARG A O 1
ATOM 695 N N . GLY A 1 89 ? -17.595 7.271 10.095 1.00 85.38 89 GLY A N 1
ATOM 696 C CA . GLY A 1 89 ? -18.566 6.219 10.405 1.00 85.38 89 GLY A CA 1
ATOM 697 C C . GLY A 1 89 ? -18.458 4.991 9.498 1.00 85.38 89 GLY A C 1
ATOM 698 O O . GLY A 1 89 ? -19.398 4.211 9.417 1.00 85.38 89 GLY A O 1
ATOM 699 N N . GLY A 1 90 ? -17.336 4.824 8.788 1.00 85.00 90 GLY A N 1
ATOM 700 C CA . GLY A 1 90 ? -17.091 3.667 7.920 1.00 85.00 90 GLY A CA 1
ATOM 701 C C . GLY A 1 90 ? -16.602 2.420 8.662 1.00 85.00 90 GLY A C 1
ATOM 702 O O . GLY A 1 90 ? -16.476 1.374 8.040 1.00 85.00 90 GLY A O 1
ATOM 703 N N . LEU A 1 91 ? -16.299 2.546 9.957 1.00 83.69 91 LEU A N 1
ATOM 704 C CA . LEU A 1 91 ? -15.923 1.463 10.865 1.00 83.69 91 LEU A CA 1
ATOM 705 C C . LEU A 1 91 ? -16.629 1.692 12.200 1.00 83.69 91 LEU A C 1
ATOM 707 O O . LEU A 1 91 ? -16.725 2.837 12.650 1.00 83.69 91 LEU A O 1
ATOM 711 N N . SER A 1 92 ? -17.074 0.619 12.843 1.00 89.56 92 SER A N 1
ATOM 712 C CA . SER A 1 92 ? -17.471 0.638 14.251 1.00 89.56 92 SER A CA 1
ATOM 713 C C . SER A 1 92 ? -16.254 0.787 15.173 1.00 89.56 92 SER A C 1
ATOM 715 O O . SER A 1 92 ? -15.123 0.495 14.780 1.00 89.56 92 SER A O 1
ATOM 717 N N . ASP A 1 93 ? -16.481 1.190 16.426 1.00 91.44 93 ASP A N 1
ATOM 718 C CA . ASP A 1 93 ? -15.432 1.302 17.452 1.00 91.44 93 ASP A CA 1
ATOM 719 C C . ASP A 1 93 ? -14.642 -0.002 17.610 1.00 91.44 93 ASP A C 1
ATOM 721 O O . ASP A 1 93 ? -13.417 0.014 17.741 1.00 91.44 93 ASP A O 1
ATOM 725 N N . ARG A 1 94 ? -15.351 -1.139 17.562 1.00 90.06 94 ARG A N 1
ATOM 726 C CA . ARG A 1 94 ? -14.748 -2.468 17.659 1.00 90.06 94 ARG A CA 1
ATOM 727 C C . ARG A 1 94 ? -13.869 -2.767 16.450 1.00 90.06 94 ARG A C 1
ATOM 729 O O . ARG A 1 94 ? -12.713 -3.119 16.639 1.00 90.06 94 ARG A O 1
ATOM 736 N N . GLU A 1 95 ? -14.385 -2.595 15.234 1.00 84.50 95 GLU A N 1
ATOM 737 C CA . GLU A 1 95 ? -13.610 -2.838 14.008 1.00 84.50 95 GLU A CA 1
ATOM 738 C C . GLU A 1 95 ? -12.378 -1.933 13.946 1.00 84.50 95 GLU A C 1
ATOM 740 O O . GLU A 1 95 ? -11.281 -2.390 13.644 1.00 84.50 95 GLU A O 1
ATOM 745 N N . PHE A 1 96 ? -12.526 -0.654 14.293 1.00 88.94 96 PHE A N 1
ATOM 746 C CA . PHE A 1 96 ? -11.396 0.265 14.342 1.00 88.94 96 PHE A CA 1
ATOM 747 C C . PHE A 1 96 ? -10.352 -0.156 15.387 1.00 88.94 96 PHE A C 1
ATOM 749 O O . PHE A 1 96 ? -9.151 -0.112 15.101 1.00 88.94 96 PHE A O 1
ATOM 756 N N . GLY A 1 97 ? -10.792 -0.568 16.579 1.00 85.25 97 GLY A N 1
ATOM 757 C CA . GLY A 1 97 ? -9.923 -1.072 17.640 1.00 85.25 97 GLY A CA 1
ATOM 758 C C . GLY A 1 97 ? -9.156 -2.325 17.221 1.00 85.25 97 GLY A C 1
ATOM 759 O O . GLY A 1 97 ? -7.929 -2.343 17.332 1.00 85.25 97 GLY A O 1
ATOM 760 N N . ASP A 1 98 ? -9.864 -3.319 16.685 1.00 85.69 98 ASP A N 1
ATOM 761 C CA . ASP A 1 98 ? -9.306 -4.599 16.242 1.00 85.69 98 ASP A CA 1
ATOM 762 C C . ASP A 1 98 ? -8.283 -4.390 15.106 1.00 85.69 98 ASP A C 1
ATOM 764 O O . ASP A 1 98 ? -7.143 -4.849 15.205 1.00 85.69 98 ASP A O 1
ATOM 768 N N . GLU A 1 99 ? -8.628 -3.610 14.075 1.00 85.81 99 GLU A N 1
ATOM 769 C CA . GLU A 1 99 ? -7.744 -3.327 12.932 1.00 85.81 99 GLU A CA 1
ATOM 770 C C . GLU A 1 99 ? -6.498 -2.524 13.334 1.00 85.81 99 GLU A C 1
ATOM 772 O O . GLU A 1 99 ? -5.377 -2.813 12.907 1.00 85.81 99 GLU A O 1
ATOM 777 N N . THR A 1 100 ? -6.663 -1.516 14.196 1.00 90.50 100 THR A N 1
ATOM 778 C CA . THR A 1 100 ? -5.533 -0.704 14.671 1.00 90.50 100 THR A CA 1
ATOM 779 C C . THR A 1 100 ? -4.608 -1.527 15.568 1.00 90.50 100 THR A C 1
ATOM 781 O O . THR A 1 100 ? -3.387 -1.394 15.467 1.00 90.50 100 THR A O 1
ATOM 784 N N . ALA A 1 101 ? -5.162 -2.370 16.447 1.00 88.38 101 ALA A N 1
ATOM 785 C CA . ALA A 1 101 ? -4.385 -3.245 17.319 1.00 88.38 101 ALA A CA 1
ATOM 786 C C . ALA A 1 101 ? -3.601 -4.284 16.510 1.00 88.38 101 ALA A C 1
ATOM 788 O O . ALA A 1 101 ? -2.398 -4.433 16.728 1.00 88.38 101 ALA A O 1
ATOM 789 N N . TYR A 1 102 ? -4.252 -4.930 15.537 1.00 87.19 102 TYR A N 1
ATOM 790 C CA . TYR A 1 102 ? -3.606 -5.851 14.605 1.00 87.19 102 TYR A CA 1
ATOM 791 C C . TYR A 1 102 ? -2.438 -5.180 13.880 1.00 87.19 102 TYR A C 1
ATOM 793 O O . TYR A 1 102 ? -1.310 -5.668 13.928 1.00 87.19 102 TYR A O 1
ATOM 801 N N . LEU A 1 103 ? -2.676 -4.016 13.272 1.00 88.06 103 LEU A N 1
ATOM 802 C CA . LEU A 1 103 ? -1.652 -3.326 12.498 1.00 88.06 103 LEU A CA 1
ATOM 803 C C . LEU A 1 103 ? -0.467 -2.884 13.371 1.00 88.06 103 LEU A C 1
ATOM 805 O O . LEU A 1 103 ? 0.678 -3.025 12.957 1.00 88.06 103 LEU A O 1
ATOM 809 N N . ARG A 1 104 ? -0.716 -2.401 14.595 1.00 91.81 104 ARG A N 1
ATOM 810 C CA . ARG A 1 104 ? 0.341 -2.003 15.546 1.00 91.81 104 ARG A CA 1
ATOM 811 C C . ARG A 1 104 ? 1.157 -3.172 16.093 1.00 91.81 104 ARG A C 1
ATOM 813 O O . ARG A 1 104 ? 2.284 -2.950 16.522 1.00 91.81 104 ARG A O 1
ATOM 820 N N . ALA A 1 105 ? 0.594 -4.377 16.119 1.00 90.44 105 ALA A N 1
ATOM 821 C CA . ALA A 1 105 ? 1.294 -5.569 16.585 1.00 90.44 105 ALA A CA 1
ATOM 822 C C . ALA A 1 105 ? 2.275 -6.133 15.542 1.00 90.44 105 ALA A C 1
ATOM 824 O O . ALA A 1 105 ? 3.146 -6.927 15.895 1.00 90.44 105 ALA A O 1
ATOM 825 N N . LEU A 1 106 ? 2.141 -5.741 14.271 1.00 89.56 106 LEU A N 1
ATOM 826 C CA . LEU A 1 106 ? 2.985 -6.223 13.183 1.00 89.56 106 LEU A CA 1
ATOM 827 C C . LEU A 1 106 ? 4.190 -5.318 12.942 1.00 89.56 106 LEU A C 1
ATOM 829 O O . LEU A 1 106 ? 4.074 -4.092 12.901 1.00 89.56 106 LEU A O 1
ATOM 833 N N . ASP A 1 107 ? 5.331 -5.951 12.672 1.00 93.62 107 ASP A N 1
ATOM 834 C CA . ASP A 1 107 ? 6.461 -5.275 12.045 1.00 93.62 107 ASP A CA 1
ATOM 835 C C . ASP A 1 107 ? 6.030 -4.710 10.670 1.00 93.62 107 ASP A C 1
ATOM 837 O O . ASP A 1 107 ? 5.411 -5.437 9.879 1.00 93.62 107 ASP A O 1
ATOM 841 N N . PRO A 1 108 ? 6.330 -3.435 10.351 1.00 91.75 108 PRO A N 1
ATOM 842 C CA . PRO A 1 108 ? 5.907 -2.814 9.099 1.00 91.75 108 PRO A CA 1
ATOM 843 C C . PRO A 1 108 ? 6.364 -3.553 7.840 1.00 91.75 108 PRO A C 1
ATOM 845 O O . PRO A 1 108 ? 5.628 -3.569 6.852 1.00 91.75 108 PRO A O 1
ATOM 848 N N . HIS A 1 109 ? 7.550 -4.167 7.852 1.00 93.06 109 HIS A N 1
ATOM 849 C CA . HIS A 1 109 ? 8.048 -4.920 6.704 1.00 93.06 109 HIS A CA 1
ATOM 850 C C . HIS A 1 109 ? 7.295 -6.238 6.542 1.00 93.06 109 HIS A C 1
ATOM 852 O O . HIS A 1 109 ? 6.906 -6.568 5.422 1.00 93.06 109 HIS A O 1
ATOM 858 N N . VAL A 1 110 ? 7.030 -6.942 7.647 1.00 90.38 110 VAL A N 1
ATOM 859 C CA . VAL A 1 110 ? 6.219 -8.172 7.641 1.00 90.38 110 VAL A CA 1
ATOM 860 C C . VAL A 1 110 ? 4.808 -7.886 7.128 1.00 90.38 110 VAL A C 1
ATOM 862 O O . VAL A 1 110 ? 4.346 -8.549 6.202 1.00 90.38 110 VAL A O 1
ATOM 865 N N . TRP A 1 111 ? 4.150 -6.849 7.657 1.00 90.38 111 TRP A N 1
ATOM 866 C CA . TRP A 1 111 ? 2.826 -6.430 7.187 1.00 90.38 111 TRP A CA 1
ATOM 867 C C . TRP A 1 111 ? 2.823 -6.113 5.687 1.00 90.38 111 TRP A C 1
ATOM 869 O O . TRP A 1 111 ? 1.933 -6.551 4.957 1.00 90.38 111 TRP A O 1
ATOM 879 N N . LEU A 1 112 ? 3.822 -5.360 5.218 1.00 89.50 112 LEU A N 1
ATOM 880 C CA . LEU A 1 112 ? 3.913 -4.953 3.822 1.00 89.50 112 LEU A CA 1
ATOM 881 C C . LEU A 1 112 ? 4.122 -6.154 2.887 1.00 89.50 112 LEU A C 1
ATOM 883 O O 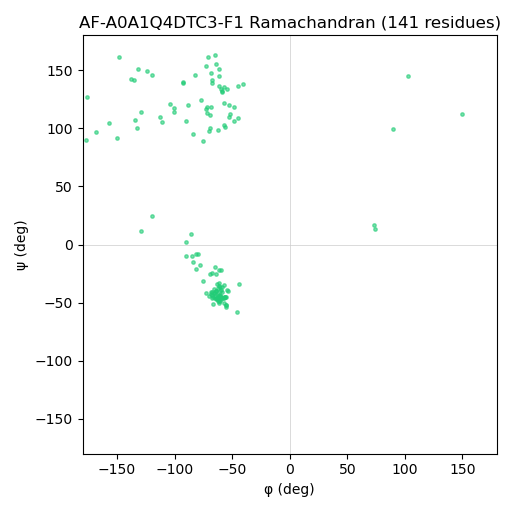. LEU A 1 112 ? 3.464 -6.228 1.846 1.00 89.50 112 LEU A O 1
ATOM 887 N N . ASP A 1 113 ? 5.010 -7.088 3.238 1.00 89.75 113 ASP A N 1
ATOM 888 C CA . ASP A 1 113 ? 5.263 -8.296 2.442 1.00 89.75 113 ASP A CA 1
ATOM 889 C C . ASP A 1 113 ? 4.022 -9.212 2.365 1.00 89.75 113 ASP A C 1
ATOM 891 O O . ASP A 1 113 ? 3.840 -9.925 1.374 1.00 89.75 113 ASP A O 1
ATOM 895 N N . ASP A 1 114 ? 3.120 -9.134 3.348 1.00 86.62 114 ASP A N 1
ATOM 896 C CA . ASP A 1 114 ? 1.850 -9.865 3.354 1.00 86.62 114 ASP A CA 1
ATOM 897 C C . ASP A 1 114 ? 0.740 -9.233 2.502 1.00 86.62 114 ASP A C 1
ATOM 899 O O . ASP A 1 114 ? -0.298 -9.861 2.259 1.00 86.62 114 ASP A O 1
ATOM 903 N N . THR A 1 115 ? 0.952 -8.027 1.973 1.00 86.62 115 THR A N 1
ATOM 904 C CA . THR A 1 115 ? -0.022 -7.378 1.087 1.00 86.62 115 THR A CA 1
ATOM 905 C C . THR A 1 115 ? -0.140 -8.091 -0.263 1.00 86.62 115 THR A C 1
ATOM 907 O O . THR A 1 115 ? 0.832 -8.618 -0.814 1.00 86.62 115 THR A O 1
ATOM 910 N N . ALA A 1 116 ? -1.342 -8.074 -0.851 1.00 85.50 116 ALA A N 1
ATOM 911 C CA . ALA A 1 116 ? -1.593 -8.702 -2.149 1.00 85.50 116 ALA A CA 1
ATOM 912 C C . ALA A 1 116 ? -0.714 -8.102 -3.259 1.00 85.50 116 ALA A C 1
ATOM 914 O O . ALA A 1 116 ? -0.178 -8.844 -4.084 1.00 85.50 116 ALA A O 1
ATOM 915 N N . LEU A 1 117 ? -0.501 -6.780 -3.232 1.00 86.12 117 LEU A N 1
ATOM 916 C CA . LEU A 1 117 ? 0.406 -6.085 -4.144 1.00 86.12 117 LEU A CA 1
ATOM 917 C C . LEU A 1 117 ? 1.823 -6.673 -4.111 1.00 86.12 117 LEU A C 1
ATOM 919 O O . LEU A 1 117 ? 2.371 -7.020 -5.159 1.00 86.12 117 LEU A O 1
ATOM 923 N N . VAL A 1 118 ? 2.431 -6.770 -2.924 1.00 88.69 118 VAL A N 1
ATOM 924 C CA . VAL A 1 118 ? 3.816 -7.243 -2.801 1.00 88.69 118 VAL A CA 1
ATOM 925 C C . VAL A 1 118 ? 3.910 -8.721 -3.151 1.00 88.69 118 VAL A C 1
ATOM 927 O O . VAL A 1 118 ? 4.782 -9.094 -3.935 1.00 88.69 118 VAL A O 1
ATOM 930 N N . ARG A 1 119 ? 2.965 -9.548 -2.690 1.00 88.12 119 ARG A N 1
ATOM 931 C CA . ARG A 1 119 ? 2.887 -10.966 -3.074 1.00 88.12 119 ARG A CA 1
ATOM 932 C C . ARG A 1 119 ? 2.815 -11.140 -4.591 1.00 88.12 119 ARG A C 1
ATOM 934 O O . ARG A 1 119 ? 3.560 -11.947 -5.148 1.00 88.12 119 ARG A O 1
ATOM 941 N N . ARG A 1 120 ? 1.986 -10.349 -5.280 1.00 88.25 120 ARG A N 1
ATOM 942 C CA . ARG A 1 120 ? 1.869 -10.393 -6.744 1.00 88.25 120 ARG A CA 1
ATOM 943 C C . ARG A 1 120 ? 3.150 -9.929 -7.434 1.00 88.25 120 ARG A C 1
ATOM 945 O O . ARG A 1 120 ? 3.621 -10.595 -8.351 1.00 88.25 120 ARG A O 1
ATOM 952 N N . LEU A 1 121 ? 3.752 -8.830 -6.985 1.00 88.81 121 LEU A N 1
ATOM 953 C CA . LEU A 1 121 ? 5.024 -8.343 -7.525 1.00 88.81 121 LEU A CA 1
ATOM 954 C C . LEU A 1 121 ? 6.159 -9.362 -7.350 1.00 88.81 121 LEU A C 1
ATOM 956 O O . LEU A 1 121 ? 6.956 -9.542 -8.272 1.00 88.81 121 LEU A O 1
ATOM 960 N N . VAL A 1 122 ? 6.225 -10.047 -6.204 1.00 90.19 122 VAL A N 1
ATOM 961 C CA . VAL A 1 122 ? 7.201 -11.117 -5.947 1.00 90.19 122 VAL A CA 1
ATOM 962 C C . VAL A 1 122 ? 6.976 -12.292 -6.898 1.00 90.19 122 VAL A C 1
ATOM 964 O O . VAL A 1 122 ? 7.930 -12.727 -7.535 1.00 90.19 122 VAL A O 1
ATOM 967 N N . GLN A 1 123 ? 5.730 -12.749 -7.074 1.00 89.69 123 GLN A N 1
ATOM 968 C CA . GLN A 1 123 ? 5.392 -13.819 -8.028 1.00 89.69 123 GLN A CA 1
ATOM 969 C C . GLN A 1 123 ? 5.779 -13.472 -9.473 1.00 89.69 123 GLN A C 1
ATOM 971 O O . GLN A 1 123 ? 6.203 -14.340 -10.231 1.00 89.69 123 GLN A O 1
ATOM 976 N N . LEU A 1 124 ? 5.633 -12.203 -9.860 1.00 87.44 124 LEU A N 1
ATOM 977 C CA . LEU A 1 124 ? 5.932 -11.717 -11.208 1.00 87.44 124 LEU A CA 1
ATOM 978 C C . LEU A 1 124 ? 7.405 -11.358 -11.433 1.00 87.44 124 LEU A C 1
ATOM 980 O O . LEU A 1 124 ? 7.793 -11.055 -12.566 1.00 87.44 124 LEU A O 1
ATOM 984 N N . THR A 1 125 ? 8.225 -11.321 -10.384 1.00 81.00 125 THR A N 1
ATOM 985 C CA . THR A 1 125 ? 9.644 -10.992 -10.507 1.00 81.00 125 THR A CA 1
ATOM 986 C C . THR A 1 125 ? 10.423 -12.285 -10.739 1.00 81.00 125 THR A C 1
ATOM 988 O O . THR A 1 125 ? 10.586 -13.060 -9.796 1.00 81.00 125 THR A O 1
ATOM 991 N N . PRO A 1 126 ? 10.920 -12.551 -11.963 1.00 68.56 126 PRO A N 1
ATOM 992 C CA . PRO A 1 126 ? 11.708 -13.750 -12.207 1.00 68.56 126 PRO A CA 1
ATOM 993 C C . PRO A 1 126 ? 12.944 -13.740 -11.306 1.00 68.56 126 PRO A C 1
ATOM 995 O O . PRO A 1 126 ? 13.642 -12.724 -11.203 1.00 68.56 126 PRO A O 1
ATOM 998 N N . THR A 1 127 ? 13.225 -14.871 -10.656 1.00 62.00 127 THR A N 1
ATOM 999 C CA . THR A 1 127 ? 14.490 -15.060 -9.944 1.00 62.00 127 THR A CA 1
ATOM 1000 C C . THR A 1 127 ? 15.612 -14.843 -10.958 1.00 62.00 127 THR A C 1
ATOM 1002 O O . THR A 1 127 ? 15.610 -15.516 -11.994 1.00 62.00 127 THR A O 1
ATOM 1005 N N . PRO A 1 128 ? 16.540 -13.892 -10.739 1.00 59.28 128 PRO A N 1
ATOM 1006 C CA . PRO A 1 128 ? 17.619 -13.692 -11.690 1.00 59.28 128 PRO A CA 1
ATOM 1007 C C . PRO A 1 128 ? 18.369 -15.021 -11.854 1.00 59.28 128 PRO A C 1
ATOM 1009 O O . PRO A 1 128 ? 18.631 -15.683 -10.843 1.00 59.28 128 PRO A O 1
ATOM 1012 N N . PRO A 1 129 ? 18.710 -15.437 -13.090 1.00 55.81 129 PRO A N 1
ATOM 1013 C CA . PRO A 1 129 ? 19.565 -16.598 -13.270 1.00 55.81 129 PRO A CA 1
ATOM 1014 C C . PRO A 1 129 ? 20.839 -16.358 -12.462 1.00 55.81 129 PRO A C 1
ATOM 1016 O O . PRO A 1 129 ? 21.387 -15.250 -12.482 1.00 55.81 129 PRO A O 1
ATOM 1019 N N . ALA A 1 130 ? 21.260 -17.376 -11.703 1.00 52.97 130 ALA A N 1
ATOM 1020 C CA . ALA A 1 130 ? 22.452 -17.300 -10.868 1.00 52.97 130 ALA A CA 1
ATOM 1021 C C . ALA A 1 130 ? 23.593 -16.658 -11.673 1.00 52.97 130 ALA A C 1
ATOM 1023 O O . ALA A 1 130 ? 23.746 -16.993 -12.855 1.00 52.97 130 ALA A O 1
ATOM 1024 N N . PRO A 1 131 ? 24.370 -15.725 -11.087 1.00 58.09 131 PRO A N 1
ATOM 1025 C CA . PRO A 1 131 ? 25.410 -15.030 -11.828 1.00 58.09 131 PRO A CA 1
ATOM 1026 C C . PRO A 1 131 ? 26.298 -16.078 -12.487 1.00 58.09 131 PRO A C 1
ATOM 1028 O O . PRO A 1 131 ? 26.870 -16.928 -11.798 1.00 58.09 131 PRO A O 1
ATOM 1031 N N . ALA A 1 132 ? 26.374 -16.047 -13.822 1.00 60.47 132 ALA A N 1
ATOM 1032 C CA . ALA A 1 132 ? 27.256 -16.927 -14.566 1.00 60.47 132 ALA A CA 1
ATOM 1033 C C . ALA A 1 132 ? 28.644 -16.767 -13.946 1.00 60.47 132 ALA A C 1
ATOM 1035 O O . ALA A 1 132 ? 29.211 -15.671 -13.988 1.00 60.47 132 ALA A O 1
ATOM 1036 N N . ARG A 1 133 ? 29.145 -17.823 -13.283 1.00 59.34 133 ARG A N 1
ATOM 1037 C CA . ARG A 1 133 ? 30.482 -17.842 -12.685 1.00 59.34 133 ARG A CA 1
ATOM 1038 C C . ARG A 1 133 ? 31.426 -17.337 -13.764 1.00 59.34 133 ARG A C 1
ATOM 1040 O O . ARG A 1 133 ? 31.673 -18.053 -14.733 1.00 59.34 133 ARG A O 1
ATOM 1047 N N . ARG A 1 134 ? 31.919 -16.101 -13.621 1.00 56.84 134 ARG A N 1
ATOM 1048 C CA . ARG A 1 134 ? 32.962 -15.559 -14.489 1.00 56.84 134 ARG A CA 1
ATOM 1049 C C . ARG A 1 134 ? 34.118 -16.541 -14.379 1.00 56.84 134 ARG A C 1
ATOM 1051 O O . ARG A 1 134 ? 34.817 -16.554 -13.366 1.00 56.84 134 ARG A O 1
ATOM 1058 N N . ARG A 1 135 ? 34.274 -17.416 -15.378 1.00 55.91 135 ARG A N 1
ATOM 1059 C CA . ARG A 1 135 ? 35.471 -18.235 -15.541 1.00 55.91 135 ARG A CA 1
ATOM 1060 C C . ARG A 1 135 ? 36.607 -17.229 -15.617 1.00 55.91 135 ARG A C 1
ATOM 1062 O O . ARG A 1 135 ? 36.738 -16.527 -16.615 1.00 55.91 135 ARG A O 1
ATOM 1069 N N . ARG A 1 136 ? 37.350 -17.083 -14.515 1.00 60.16 136 ARG A N 1
ATOM 1070 C CA . ARG A 1 136 ? 38.592 -16.317 -14.488 1.00 60.16 136 ARG A CA 1
ATOM 1071 C C . ARG A 1 136 ? 39.442 -16.884 -15.618 1.00 60.16 136 ARG A C 1
ATOM 1073 O O . ARG A 1 136 ? 39.857 -18.038 -15.549 1.00 60.16 136 ARG A O 1
ATOM 1080 N N . PHE A 1 137 ? 39.628 -16.099 -16.673 1.00 59.25 137 PHE A N 1
ATOM 1081 C CA . PHE A 1 137 ? 40.661 -16.355 -17.661 1.00 59.25 137 PHE A CA 1
ATOM 1082 C C . PHE A 1 137 ? 41.983 -16.255 -16.896 1.00 59.25 137 PHE A C 1
ATOM 1084 O O . PHE A 1 137 ? 42.440 -15.164 -16.572 1.00 59.25 137 PHE A O 1
ATOM 1091 N N . LEU A 1 138 ? 42.533 -17.400 -16.496 1.00 62.88 138 LEU A N 1
ATOM 1092 C CA . LEU A 1 138 ? 43.919 -17.494 -16.063 1.00 62.88 138 LEU A CA 1
ATOM 1093 C C . LEU A 1 138 ? 44.760 -17.337 -17.335 1.00 62.88 138 LEU A C 1
ATOM 1095 O O . LEU A 1 138 ? 44.587 -18.154 -18.239 1.00 62.88 138 LEU A O 1
ATOM 1099 N N . PRO A 1 139 ? 45.622 -16.316 -17.470 1.00 58.06 139 PRO A N 1
ATOM 1100 C CA . PRO A 1 139 ? 46.565 -16.266 -18.574 1.00 58.06 139 PRO A CA 1
ATOM 1101 C C . PRO A 1 139 ? 47.606 -17.373 -18.367 1.00 58.06 139 PRO A C 1
ATOM 1103 O O . PRO A 1 139 ? 48.531 -17.265 -17.567 1.00 58.06 139 PRO A O 1
ATOM 1106 N N . TRP A 1 140 ? 47.425 -18.481 -19.075 1.00 59.94 140 TRP A N 1
ATOM 1107 C CA . TRP A 1 140 ? 48.407 -19.548 -19.217 1.00 59.94 140 TRP A CA 1
ATOM 1108 C C . TRP A 1 140 ? 49.482 -19.066 -20.187 1.00 59.94 140 TRP A C 1
ATOM 1110 O O . TRP A 1 140 ? 49.339 -19.250 -21.391 1.00 59.94 140 TRP A O 1
ATOM 1120 N N . ARG A 1 141 ? 50.525 -18.408 -19.666 1.00 53.41 141 ARG A N 1
ATOM 1121 C CA . ARG A 1 141 ? 51.871 -18.315 -20.265 1.00 53.41 141 ARG A CA 1
ATOM 1122 C C . ARG A 1 141 ? 52.804 -17.533 -19.337 1.00 53.41 141 ARG A C 1
ATOM 1124 O O . ARG A 1 141 ? 52.942 -16.322 -19.441 1.00 53.41 141 ARG A O 1
ATOM 1131 N N . LEU A 1 142 ? 53.457 -18.267 -18.444 1.00 53.84 142 LEU A N 1
ATOM 1132 C CA . LEU A 1 142 ? 54.827 -17.976 -18.040 1.00 53.84 142 LEU A CA 1
ATOM 1133 C C . LEU A 1 142 ? 55.660 -19.116 -18.618 1.00 53.84 142 LEU A C 1
ATOM 1135 O O . LEU A 1 142 ? 55.555 -20.257 -18.165 1.00 53.84 142 LEU A O 1
ATOM 1139 N N . ARG A 1 143 ? 56.392 -18.819 -19.684 1.00 50.03 143 ARG A N 1
ATOM 1140 C CA . ARG A 1 143 ? 57.507 -19.627 -20.153 1.00 50.03 143 ARG A CA 1
ATOM 1141 C C . ARG A 1 143 ? 58.580 -18.681 -20.651 1.00 50.03 143 ARG A C 1
ATOM 1143 O O . ARG A 1 143 ? 58.182 -17.695 -21.311 1.00 50.03 143 ARG A O 1
#

Sequence (143 aa):
MTAHASVASAGRSNAAGRGGAPLAEPGFAHLLHQADHWATWSDGGQLVRIRLDDMSPDHRRRTLAYLRAHAEFFHTRQLDTLGRLYRRGGLSDREFGDETAYLRALDPHVWLDDTALVRRLVQLTPTPPAPARRRRFLPWRLR

Nearest PDB structures (foldseek):
  4kb2-assembly1_A  TM=3.568E-01  e=1.094E-01  Mycobacterium tuberculosis
  4kb4-assembly1_A  TM=3.006E-01  e=9.734E-02  Mycobacterium tuberculosis
  1is1-assembly1_A  TM=2.879E-01  e=9.734E-02  Vibrio parahaemolyticus
  4kaw-assembly1_X  TM=3.510E-01  e=2.622E-01  Mycobacterium tuberculosis
  6vud-assembly1_B  TM=3.157E-01  e=4.431E-01  Ehrlichia chaffeensis str. Arkansas

Mean predicted aligned error: 14.2 Å

pLDDT: mean 71.65, std 20.91, range [25.53, 93.62]

Radius of gyration: 23.83 Å; Cα contacts (8 Å, |Δi|>4): 94; chains: 1; bounding box: 93×48×54 Å

Secondary structure (DSSP, 8-state):
-PPP-----------------------HHHHHHH-SEEEEE-TTS-EEEEEGGGS-HHHHHHHHHHHHHTHHHHHHHHHHHHHHHHHTTSS-HHHHHHHHHHHHHS-HHHHHHTSHHHHHHHHHSPPPP--------------

Foldseek 3Di:
DDDDDDDDDDDDDDDPDDDDDDPPDPDPQVCQQPDQWDFDQDPVRDTDIDGLLPDDLVRLVVVLVVCLVCLVVSLVSNLVRLVVCVVVVVDDPVRSVVVNVVSVVDDSNRVSCPTPNNVVSVVNNDDPDDPPPPPPPDPPDDD

Solvent-accessible surface area (backbone atoms only — not comparable to full-atom values): 9124 Å² total; per-residue (Å²): 138,86,80,90,86,86,87,77,90,76,89,78,86,86,81,91,67,97,70,88,85,73,82,78,74,75,48,74,59,53,50,37,60,66,38,61,55,48,78,43,70,42,97,86,73,44,84,40,79,43,45,62,88,74,47,52,61,66,54,42,52,53,50,53,52,51,50,60,77,39,18,62,60,54,45,53,53,42,55,54,47,53,53,51,37,35,79,70,66,74,37,54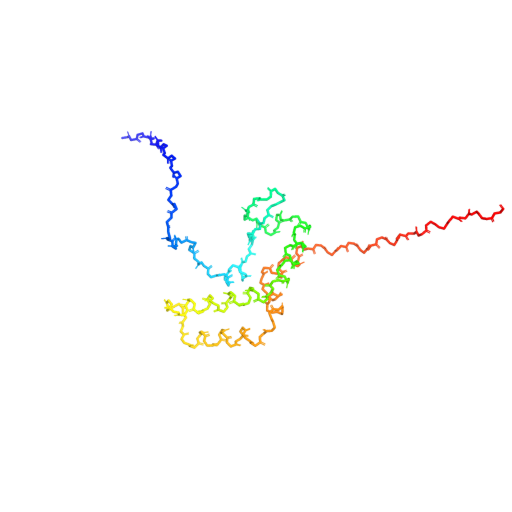,74,64,56,47,49,53,55,52,51,55,57,71,72,44,57,39,56,62,54,47,57,70,26,44,34,45,46,51,46,55,75,68,37,74,77,73,77,74,78,77,76,76,74,75,81,71,83,89,75,90,128